Protein AF-A0A8D9M0X9-F1 (afdb_monomer_lite)

pLDDT: mean 71.8, std 20.06, range [25.92, 92.88]

Structure (mmCIF, N/CA/C/O backbone):
data_AF-A0A8D9M0X9-F1
#
_entry.id   AF-A0A8D9M0X9-F1
#
loop_
_atom_site.group_PDB
_atom_site.id
_atom_site.type_symbol
_atom_site.label_atom_id
_atom_site.label_alt_id
_atom_site.label_comp_id
_atom_site.label_asym_id
_atom_site.label_entity_id
_atom_site.label_seq_id
_atom_site.pdbx_PDB_ins_code
_atom_site.Cartn_x
_atom_site.Cartn_y
_atom_site.Cartn_z
_atom_site.occupancy
_atom_site.B_iso_or_equiv
_atom_site.auth_seq_id
_atom_site.auth_comp_id
_atom_site.auth_asym_id
_atom_site.auth_atom_id
_atom_site.pdbx_PDB_model_num
ATOM 1 N N . THR A 1 1 ? -8.291 -31.091 17.419 1.00 33.25 1 THR A N 1
ATOM 2 C CA . THR A 1 1 ? -8.349 -30.851 15.959 1.00 33.25 1 THR A CA 1
ATOM 3 C C . THR A 1 1 ? -7.856 -29.441 15.668 1.00 33.25 1 THR A C 1
ATOM 5 O O . THR A 1 1 ? -8.632 -28.508 15.533 1.00 33.25 1 THR A O 1
ATOM 8 N N . GLY A 1 2 ? -6.532 -29.257 15.694 1.00 32.03 2 GLY A N 1
ATOM 9 C CA . GLY A 1 2 ? -5.890 -27.946 15.566 1.00 32.03 2 GLY A CA 1
ATOM 10 C C . GLY A 1 2 ? -5.411 -27.714 14.139 1.00 32.03 2 GLY A C 1
ATOM 11 O O . GLY A 1 2 ? -4.347 -28.201 13.765 1.00 32.03 2 GLY A O 1
ATOM 12 N N . LEU A 1 3 ? -6.192 -26.985 13.341 1.00 31.77 3 LEU A N 1
ATOM 13 C CA . LEU A 1 3 ? -5.787 -26.553 12.004 1.00 31.77 3 LEU A CA 1
ATOM 14 C C . LEU A 1 3 ? -4.729 -25.442 12.102 1.00 31.77 3 LEU A C 1
ATOM 16 O O . LEU A 1 3 ? -5.013 -24.259 12.236 1.00 31.77 3 LEU A O 1
ATOM 20 N N . GLN A 1 4 ? -3.483 -25.907 12.108 1.00 35.66 4 GLN A N 1
ATOM 21 C CA . GLN A 1 4 ? -2.275 -25.362 11.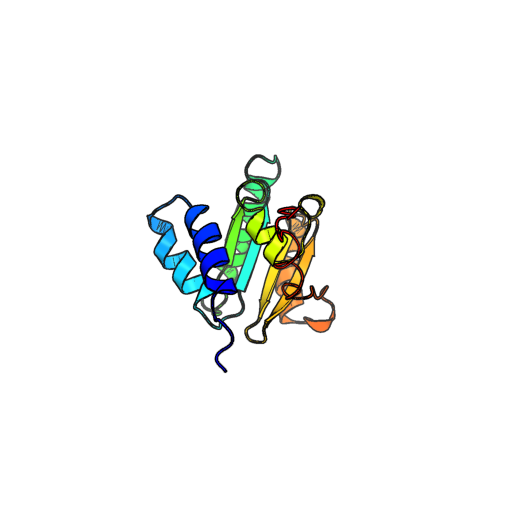491 1.00 35.66 4 GLN A CA 1
ATOM 22 C C . GLN A 1 4 ? -2.273 -23.869 11.083 1.00 35.66 4 GLN A C 1
ATOM 24 O O . GLN A 1 4 ? -2.488 -23.500 9.931 1.00 35.66 4 GLN A O 1
ATOM 29 N N . TRP A 1 5 ? -1.832 -23.024 12.018 1.00 25.92 5 TRP A N 1
ATOM 30 C CA . TRP A 1 5 ? -1.454 -21.608 11.863 1.00 25.92 5 TRP A CA 1
ATOM 31 C C . TRP A 1 5 ? -0.172 -21.355 11.025 1.00 25.92 5 TRP A C 1
ATOM 33 O O . TRP A 1 5 ? 0.581 -20.420 11.306 1.00 25.92 5 TRP A O 1
ATOM 43 N N . ARG A 1 6 ? 0.140 -22.176 10.009 1.00 34.34 6 ARG A N 1
ATOM 44 C CA . ARG A 1 6 ? 1.452 -22.112 9.317 1.00 34.34 6 ARG A CA 1
ATOM 45 C C . ARG A 1 6 ? 1.517 -21.191 8.088 1.00 34.34 6 ARG A C 1
ATOM 47 O O . ARG A 1 6 ? 2.607 -20.777 7.728 1.00 34.34 6 ARG A O 1
ATOM 54 N N . SER A 1 7 ? 0.400 -20.759 7.499 1.00 43.81 7 SER A N 1
ATOM 55 C CA . SER A 1 7 ? 0.444 -20.044 6.205 1.00 43.81 7 SER A CA 1
ATOM 56 C C . SER A 1 7 ? 0.826 -18.550 6.281 1.00 43.81 7 SER A C 1
ATOM 58 O O . SER A 1 7 ? 1.642 -18.087 5.486 1.00 43.81 7 SER A O 1
ATOM 60 N N . SER A 1 8 ? 0.324 -17.775 7.250 1.00 40.66 8 SER A N 1
ATOM 61 C CA . SER A 1 8 ? 0.567 -16.317 7.261 1.00 40.66 8 SER A CA 1
ATOM 62 C C . SER A 1 8 ? 1.977 -15.927 7.706 1.00 40.66 8 SER A C 1
ATOM 64 O O . SER A 1 8 ? 2.514 -14.931 7.224 1.00 40.66 8 SER A O 1
ATOM 66 N N . ARG A 1 9 ? 2.601 -16.702 8.608 1.00 37.09 9 ARG A N 1
ATOM 67 C CA . ARG A 1 9 ? 3.956 -16.399 9.099 1.00 37.09 9 ARG A CA 1
ATOM 68 C C . ARG A 1 9 ? 5.014 -16.631 8.034 1.00 37.09 9 ARG A C 1
ATOM 70 O O . ARG A 1 9 ? 5.936 -15.839 7.963 1.00 37.09 9 ARG A O 1
ATOM 77 N N . GLU A 1 10 ? 4.907 -17.667 7.212 1.00 41.75 10 GLU A N 1
ATOM 78 C CA . GLU A 1 10 ? 5.949 -17.974 6.223 1.00 41.75 10 GLU A CA 1
ATOM 79 C C . GLU A 1 10 ? 5.941 -16.987 5.051 1.00 41.75 10 GLU A C 1
ATOM 81 O O . GLU A 1 10 ? 7.000 -16.501 4.655 1.00 41.75 10 GLU A O 1
ATOM 86 N N . VAL A 1 11 ? 4.755 -16.579 4.582 1.00 46.84 11 VAL A N 1
ATOM 87 C CA . VAL A 1 11 ? 4.613 -15.475 3.615 1.00 46.84 11 VAL A CA 1
ATOM 88 C C . VAL A 1 11 ? 5.156 -14.175 4.211 1.00 46.84 11 VAL A C 1
ATOM 90 O O . VAL A 1 11 ? 5.951 -13.487 3.575 1.00 46.84 11 VAL A O 1
ATOM 93 N N . TYR A 1 12 ? 4.805 -13.874 5.464 1.00 45.72 12 TYR A N 1
ATOM 94 C CA . TYR A 1 12 ? 5.337 -12.721 6.188 1.00 45.72 12 TYR A CA 1
ATOM 95 C C . TYR A 1 12 ? 6.872 -12.772 6.328 1.00 45.72 12 TYR A C 1
ATOM 97 O O . TYR A 1 12 ? 7.538 -11.772 6.076 1.00 45.72 12 TYR A O 1
ATOM 105 N N . GLN A 1 13 ? 7.459 -13.926 6.656 1.00 43.12 13 GLN A N 1
ATOM 106 C CA . GLN A 1 13 ? 8.913 -14.091 6.756 1.00 43.12 13 GLN A CA 1
ATOM 107 C C . GLN A 1 13 ? 9.592 -13.951 5.388 1.00 43.12 13 GLN A C 1
ATOM 109 O O . GLN A 1 13 ? 10.669 -13.368 5.307 1.00 43.12 13 GLN A O 1
ATOM 114 N N . ARG A 1 14 ? 8.964 -14.409 4.298 1.00 45.66 14 ARG A N 1
ATOM 115 C CA . ARG A 1 14 ? 9.478 -14.233 2.929 1.00 45.66 14 ARG A CA 1
ATOM 116 C C . ARG A 1 14 ? 9.449 -12.760 2.499 1.00 45.66 14 ARG A C 1
ATOM 118 O O . ARG A 1 14 ? 10.449 -12.263 1.991 1.00 45.66 14 ARG A O 1
ATOM 125 N N . VAL A 1 15 ? 8.372 -12.028 2.801 1.00 48.50 15 VAL A N 1
ATOM 126 C CA . VAL A 1 15 ? 8.297 -10.566 2.592 1.00 48.50 15 VAL A CA 1
ATOM 127 C C . VAL A 1 15 ? 9.330 -9.826 3.453 1.00 48.50 15 VAL A C 1
ATOM 129 O O . VAL A 1 15 ? 10.025 -8.939 2.961 1.00 48.50 15 VAL A O 1
ATOM 132 N N . LYS A 1 16 ? 9.496 -10.226 4.720 1.00 46.12 16 LYS A N 1
ATOM 133 C CA . LYS A 1 16 ? 10.496 -9.674 5.650 1.00 46.12 16 LYS A CA 1
ATOM 134 C C . LYS A 1 16 ? 11.934 -9.912 5.179 1.00 46.12 16 LYS A C 1
ATOM 136 O O . LYS A 1 16 ? 12.789 -9.050 5.389 1.00 46.12 16 LYS A O 1
ATOM 141 N N . HIS A 1 17 ? 12.203 -11.055 4.546 1.00 47.34 17 HIS A N 1
ATOM 142 C CA . HIS A 1 17 ? 13.494 -11.346 3.923 1.00 47.34 17 HIS A CA 1
ATOM 143 C C . HIS A 1 17 ? 13.745 -10.486 2.673 1.00 47.34 17 HIS A C 1
ATOM 145 O O . HIS A 1 17 ? 14.885 -10.077 2.471 1.00 47.34 17 HIS A O 1
ATOM 151 N N . SER A 1 18 ? 12.704 -10.124 1.909 1.00 46.22 18 SER A N 1
ATOM 152 C CA . SER A 1 18 ? 12.823 -9.232 0.739 1.00 46.22 18 SER A CA 1
ATOM 153 C C . SER A 1 18 ? 13.048 -7.754 1.089 1.00 46.22 18 SER A C 1
ATOM 155 O O . SER A 1 18 ? 13.655 -7.024 0.310 1.00 46.22 18 SER A O 1
ATOM 157 N N . THR A 1 19 ? 12.647 -7.275 2.274 1.00 45.91 19 THR A N 1
ATOM 158 C CA . THR A 1 19 ? 12.997 -5.916 2.735 1.00 45.91 19 THR A CA 1
ATOM 159 C C . THR A 1 19 ? 14.392 -5.909 3.368 1.00 45.91 19 THR A C 1
ATOM 161 O O . THR A 1 19 ? 14.544 -5.824 4.590 1.00 45.91 19 THR A O 1
ATOM 164 N N . CYS A 1 20 ? 15.429 -6.055 2.542 1.00 43.12 20 CYS A N 1
ATOM 165 C CA . CYS A 1 20 ? 16.828 -6.199 2.955 1.00 43.12 20 CYS A CA 1
ATOM 166 C C . CYS A 1 20 ? 17.473 -4.875 3.434 1.00 43.12 20 CYS A C 1
ATOM 168 O O . CYS A 1 20 ? 18.580 -4.526 3.041 1.00 43.12 20 CYS A O 1
ATOM 170 N N . HIS A 1 21 ? 16.800 -4.138 4.325 1.00 49.38 21 HIS A N 1
ATOM 171 C CA . HIS A 1 21 ? 17.437 -3.124 5.166 1.00 49.38 21 HIS A CA 1
ATOM 172 C C . HIS A 1 21 ? 17.119 -3.412 6.643 1.00 49.38 21 HIS A C 1
ATOM 174 O O . HIS A 1 21 ? 15.953 -3.345 7.046 1.00 49.38 21 HIS A O 1
ATOM 180 N N . PRO A 1 22 ? 18.125 -3.734 7.480 1.00 52.38 22 PRO A N 1
ATOM 181 C CA . PRO A 1 22 ? 17.920 -4.160 8.868 1.00 52.38 22 PRO A CA 1
ATOM 182 C C . PRO A 1 22 ? 17.201 -3.114 9.736 1.00 52.38 22 PRO A C 1
ATOM 184 O O . PRO A 1 22 ? 16.484 -3.489 10.660 1.00 52.38 22 PRO A O 1
ATOM 187 N N . LEU A 1 23 ? 17.302 -1.828 9.382 1.00 54.16 23 LEU A N 1
ATOM 188 C CA . LEU A 1 23 ? 16.621 -0.715 10.054 1.00 54.16 23 LEU A CA 1
ATOM 189 C C . LEU A 1 23 ? 15.091 -0.724 9.878 1.00 54.16 23 LEU A C 1
ATOM 191 O O . LEU A 1 23 ? 14.374 -0.235 10.747 1.00 54.16 23 LEU A O 1
ATOM 195 N N . ASN A 1 24 ? 14.569 -1.324 8.803 1.00 55.41 24 ASN A N 1
ATOM 196 C CA . ASN A 1 24 ? 13.128 -1.351 8.529 1.00 55.41 24 ASN A CA 1
ATOM 197 C C . ASN A 1 24 ? 12.435 -2.604 9.091 1.00 55.41 24 ASN A C 1
ATOM 199 O O . ASN A 1 24 ? 11.207 -2.634 9.185 1.00 55.41 24 ASN A O 1
ATOM 203 N N . ARG A 1 25 ? 13.191 -3.632 9.505 1.00 60.03 25 ARG A N 1
ATOM 204 C CA . ARG A 1 25 ? 12.641 -4.915 9.988 1.00 60.03 25 ARG A CA 1
ATOM 205 C C . ARG A 1 25 ? 11.677 -4.784 11.182 1.00 60.03 25 ARG A C 1
ATOM 207 O O . ARG A 1 25 ? 10.664 -5.487 11.161 1.00 60.03 25 ARG A O 1
ATOM 214 N N . PRO A 1 26 ? 11.919 -3.918 12.189 1.00 67.19 26 PRO A N 1
ATOM 215 C CA . PRO A 1 26 ? 10.975 -3.728 13.293 1.00 67.19 26 PRO A CA 1
ATOM 216 C C . PRO A 1 26 ? 9.656 -3.092 12.836 1.00 67.19 26 PRO A C 1
ATOM 218 O O . PRO A 1 26 ? 8.593 -3.489 13.306 1.00 67.19 26 PRO A O 1
ATOM 221 N N . TYR A 1 27 ? 9.715 -2.154 11.882 1.00 70.19 27 TYR A N 1
ATOM 222 C CA . TYR A 1 27 ? 8.529 -1.498 11.327 1.00 70.19 27 TYR A CA 1
ATOM 223 C C . TYR A 1 27 ? 7.681 -2.464 10.499 1.00 70.19 27 TYR A C 1
ATOM 225 O O . TYR A 1 27 ? 6.466 -2.490 10.634 1.00 70.19 27 TYR A O 1
ATOM 233 N N . VAL A 1 28 ? 8.312 -3.302 9.673 1.00 67.19 28 VAL A N 1
ATOM 234 C CA . VAL A 1 28 ? 7.590 -4.311 8.884 1.00 67.19 28 VAL A CA 1
ATOM 235 C C . VAL A 1 28 ? 6.897 -5.323 9.803 1.00 67.19 28 VAL A C 1
ATOM 237 O O . VAL A 1 28 ? 5.770 -5.720 9.535 1.00 67.19 28 VAL A O 1
ATOM 240 N N . ALA A 1 29 ? 7.520 -5.721 10.915 1.00 69.31 29 ALA A N 1
ATOM 241 C CA . ALA A 1 29 ? 6.871 -6.581 11.908 1.00 69.31 29 ALA A CA 1
ATOM 242 C C . ALA A 1 29 ? 5.647 -5.946 12.555 1.00 69.31 29 ALA A C 1
ATOM 244 O O . ALA A 1 29 ? 4.552 -6.495 12.445 1.00 69.31 29 ALA A O 1
ATOM 245 N N . SER A 1 30 ? 5.801 -4.756 13.127 1.00 71.50 30 SER A N 1
ATOM 246 C CA . SER A 1 30 ? 4.678 -4.062 13.755 1.00 71.50 30 SER A CA 1
ATOM 247 C C . SER A 1 30 ? 3.576 -3.697 12.756 1.00 71.50 30 SER A C 1
ATOM 249 O O . SER A 1 30 ? 2.399 -3.720 13.112 1.00 71.50 30 SER A O 1
ATOM 251 N N . PHE A 1 31 ? 3.928 -3.429 11.493 1.00 78.44 31 PHE A N 1
ATOM 252 C CA . PHE A 1 31 ? 2.972 -3.206 10.413 1.00 78.44 31 PHE A CA 1
ATOM 253 C C . PHE A 1 31 ? 2.006 -4.382 10.287 1.00 78.44 31 PHE A C 1
ATOM 255 O O . PHE A 1 31 ? 0.798 -4.166 10.341 1.00 78.44 31 PHE A O 1
ATOM 262 N N . PHE A 1 32 ? 2.513 -5.610 10.152 1.00 73.81 32 PHE A N 1
ATOM 263 C CA . PHE A 1 32 ? 1.678 -6.793 9.930 1.00 73.81 32 PHE A CA 1
ATOM 264 C C . PHE A 1 32 ? 1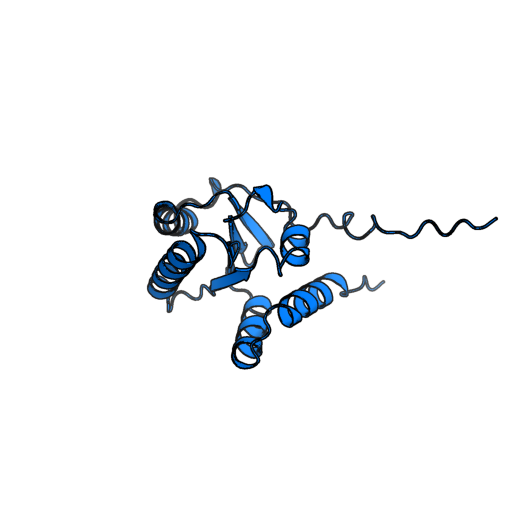.013 -7.325 11.204 1.00 73.81 32 PHE A C 1
ATOM 266 O O . PHE A 1 32 ? -0.104 -7.830 11.107 1.00 73.81 32 PHE A O 1
ATOM 273 N N . ASP A 1 33 ? 1.634 -7.144 12.372 1.00 76.50 33 ASP A N 1
ATOM 274 C CA . ASP A 1 33 ? 1.042 -7.524 13.663 1.00 76.50 33 ASP A CA 1
ATOM 275 C C . ASP A 1 33 ? -0.083 -6.571 14.103 1.00 76.50 33 ASP A C 1
ATOM 277 O O . ASP A 1 33 ? -0.961 -6.953 14.878 1.00 76.50 33 ASP A O 1
ATOM 281 N N . SER A 1 34 ? -0.098 -5.328 13.606 1.00 76.00 34 SER A N 1
ATOM 282 C CA . SER A 1 34 ? -1.152 -4.370 13.948 1.00 76.00 34 SER A CA 1
ATOM 283 C C . SER A 1 34 ? -2.523 -4.829 13.441 1.00 76.00 34 SER A C 1
ATOM 285 O O . SER A 1 34 ? -2.661 -5.334 12.329 1.00 76.00 34 SER A O 1
ATOM 287 N N . SER A 1 35 ? -3.586 -4.570 14.200 1.00 80.62 35 SER A N 1
ATOM 288 C CA . SER A 1 35 ? -4.964 -4.738 13.716 1.00 80.62 35 SER A CA 1
ATOM 289 C C . SER A 1 35 ? -5.437 -3.564 12.854 1.00 80.62 35 SER A C 1
ATOM 291 O O . SER A 1 35 ? -6.557 -3.593 12.368 1.00 80.62 35 SER A O 1
ATOM 293 N N . ALA A 1 36 ? -4.602 -2.543 12.630 1.00 84.81 36 ALA A N 1
ATOM 294 C CA . ALA A 1 36 ? -4.961 -1.338 11.890 1.00 84.81 36 ALA A CA 1
ATOM 295 C C . ALA A 1 36 ? -5.247 -1.600 10.401 1.00 84.81 36 ALA A C 1
ATOM 297 O O . ALA A 1 36 ? -4.782 -2.588 9.819 1.00 84.81 36 ALA A O 1
ATOM 298 N N . THR A 1 37 ? -5.972 -0.672 9.769 1.00 88.25 37 THR A N 1
ATOM 299 C CA . THR A 1 37 ? -6.131 -0.636 8.309 1.00 88.25 37 THR A CA 1
ATOM 300 C C . THR A 1 37 ? -4.788 -0.323 7.654 1.00 88.25 37 THR A C 1
ATOM 302 O O . THR A 1 37 ? -4.248 0.764 7.831 1.00 88.25 37 THR A O 1
ATOM 305 N N . LYS A 1 38 ? -4.260 -1.268 6.882 1.00 88.94 38 LYS A N 1
ATOM 306 C CA . LYS A 1 38 ? -2.934 -1.222 6.257 1.00 88.94 38 LYS A CA 1
ATOM 307 C C . LYS A 1 38 ? -3.033 -0.779 4.810 1.00 88.94 38 LYS A C 1
ATOM 309 O O . LYS A 1 38 ? -3.900 -1.268 4.089 1.00 88.94 38 LYS A O 1
ATOM 314 N N . VAL A 1 39 ? -2.110 0.075 4.376 1.00 90.94 39 VAL A N 1
ATOM 315 C CA . VAL A 1 39 ? -2.003 0.525 2.982 1.00 90.94 39 VAL A CA 1
ATOM 316 C C . VAL A 1 39 ? -0.658 0.076 2.418 1.00 90.94 39 VAL A C 1
ATOM 318 O O . VAL A 1 39 ? 0.389 0.384 2.982 1.00 90.94 39 VAL A O 1
ATOM 321 N N . MET A 1 40 ? -0.674 -0.666 1.316 1.00 90.69 40 MET A N 1
ATOM 322 C CA . MET A 1 40 ? 0.518 -1.248 0.694 1.00 90.69 40 MET A CA 1
ATOM 323 C C . MET A 1 40 ? 0.561 -0.860 -0.781 1.00 90.69 40 MET A C 1
ATOM 325 O O . MET A 1 40 ? -0.395 -1.131 -1.498 1.00 90.69 40 MET A O 1
ATOM 329 N N . MET A 1 41 ? 1.652 -0.251 -1.243 1.00 91.06 41 MET A N 1
ATOM 330 C CA . MET A 1 41 ? 1.895 0.003 -2.666 1.00 91.06 41 MET A CA 1
ATOM 331 C C . MET A 1 41 ? 2.942 -0.968 -3.199 1.00 91.06 41 MET A C 1
ATOM 333 O O . MET A 1 41 ? 4.003 -1.109 -2.595 1.00 91.06 41 MET A O 1
ATOM 337 N N . PHE A 1 42 ? 2.665 -1.584 -4.343 1.00 90.88 42 PHE A N 1
ATOM 338 C CA . PHE A 1 42 ? 3.637 -2.358 -5.106 1.00 90.88 42 PHE A CA 1
ATOM 339 C C . PHE A 1 42 ? 3.964 -1.604 -6.389 1.00 90.88 42 PHE A C 1
ATOM 341 O O . PHE A 1 42 ? 3.068 -1.211 -7.137 1.00 90.88 42 PHE A O 1
ATOM 348 N N . VAL A 1 43 ? 5.249 -1.379 -6.626 1.00 90.00 43 VAL A N 1
ATOM 349 C CA . VAL A 1 43 ? 5.766 -0.669 -7.799 1.00 90.00 43 VAL A CA 1
ATOM 350 C C . VAL A 1 43 ? 7.023 -1.380 -8.272 1.00 90.00 43 VAL A C 1
ATOM 352 O O . VAL A 1 43 ? 7.746 -1.928 -7.446 1.00 90.00 43 VAL A O 1
ATOM 355 N N . ASN A 1 44 ? 7.295 -1.375 -9.574 1.00 89.25 44 ASN A N 1
ATOM 356 C CA . ASN A 1 44 ? 8.599 -1.804 -10.061 1.00 89.25 44 ASN A CA 1
ATOM 357 C C . ASN A 1 44 ? 9.635 -0.731 -9.699 1.00 89.25 44 ASN A C 1
ATOM 359 O O . ASN A 1 44 ? 9.531 0.397 -10.175 1.00 89.25 44 ASN A O 1
ATOM 363 N N . PHE A 1 45 ? 10.607 -1.047 -8.842 1.00 85.19 45 PHE A N 1
ATOM 364 C CA . PHE A 1 45 ? 11.592 -0.071 -8.372 1.00 85.19 45 PHE A CA 1
ATOM 365 C C . PHE A 1 45 ? 12.531 0.422 -9.472 1.00 85.19 45 PHE A C 1
ATOM 367 O O . PHE A 1 45 ? 13.066 1.519 -9.314 1.00 85.19 45 PHE A O 1
ATOM 374 N N . THR A 1 46 ? 12.694 -0.357 -10.542 1.00 85.81 46 THR A N 1
ATOM 375 C CA . THR A 1 46 ? 13.514 -0.026 -11.714 1.00 85.81 46 THR A CA 1
ATOM 376 C C . THR A 1 46 ? 12.731 0.733 -12.791 1.00 85.81 46 THR A C 1
ATOM 378 O O . THR A 1 46 ? 13.325 1.235 -13.740 1.00 85.81 46 THR A O 1
ATOM 381 N N . GLY A 1 47 ? 11.405 0.856 -12.647 1.00 84.06 47 GLY A N 1
ATOM 382 C CA . GLY A 1 47 ? 10.551 1.547 -13.611 1.00 84.06 47 GLY A CA 1
ATOM 383 C C . GLY A 1 47 ? 10.696 3.072 -13.573 1.00 84.06 47 GLY A C 1
ATOM 384 O O . GLY A 1 47 ? 10.897 3.668 -12.517 1.00 84.06 47 GLY A O 1
ATOM 385 N N . GLU A 1 48 ? 10.499 3.724 -14.719 1.00 86.56 48 GLU A N 1
ATOM 386 C CA . GLU A 1 48 ? 10.661 5.181 -14.882 1.00 86.56 48 GLU A CA 1
ATOM 387 C C . GLU A 1 48 ? 9.747 6.003 -13.953 1.00 86.56 48 GLU A C 1
ATOM 389 O O . GLU A 1 48 ? 10.124 7.061 -13.452 1.00 86.56 48 GLU A O 1
ATOM 394 N N . SER A 1 49 ? 8.543 5.504 -13.659 1.00 85.44 49 SER A N 1
ATOM 395 C CA . SER A 1 49 ? 7.574 6.177 -12.783 1.00 85.44 49 SER A CA 1
ATOM 396 C C . SER A 1 49 ? 7.780 5.893 -11.288 1.00 85.44 49 SER A C 1
ATOM 398 O O . SER A 1 49 ? 7.069 6.460 -10.448 1.00 85.44 49 SER A O 1
ATOM 400 N N . ALA A 1 50 ? 8.744 5.038 -10.927 1.00 88.00 50 ALA A N 1
ATOM 401 C CA . ALA A 1 50 ? 8.904 4.526 -9.570 1.00 88.00 50 ALA A CA 1
ATOM 402 C C . ALA A 1 50 ? 9.189 5.629 -8.550 1.00 88.00 50 ALA A C 1
ATOM 404 O O . ALA A 1 50 ? 8.571 5.656 -7.484 1.00 88.00 50 ALA A O 1
ATOM 405 N N . GLU A 1 51 ? 10.104 6.548 -8.858 1.00 90.12 51 GLU A N 1
ATOM 406 C CA . GLU A 1 51 ? 10.463 7.636 -7.946 1.00 90.12 51 GLU A CA 1
ATOM 407 C C . GLU A 1 51 ? 9.288 8.585 -7.697 1.00 90.12 51 GLU A C 1
ATOM 409 O O . GLU A 1 51 ? 8.985 8.903 -6.542 1.00 90.12 51 GLU A O 1
ATOM 414 N N . SER A 1 52 ? 8.565 8.975 -8.751 1.00 92.81 52 SER A N 1
ATOM 415 C CA . SER A 1 52 ? 7.391 9.849 -8.641 1.00 92.81 52 SER A CA 1
ATOM 416 C C . SER A 1 52 ? 6.261 9.192 -7.847 1.00 92.81 52 SER A C 1
ATOM 418 O O . SER A 1 52 ? 5.689 9.825 -6.954 1.00 92.81 52 SER A O 1
ATOM 420 N N . LEU A 1 53 ? 5.980 7.907 -8.099 1.00 91.62 53 LEU A N 1
ATOM 421 C CA . LEU A 1 53 ? 4.988 7.132 -7.346 1.00 91.62 53 LEU A CA 1
ATOM 422 C C . LEU A 1 53 ? 5.375 7.022 -5.868 1.00 91.62 53 LEU A C 1
ATOM 424 O O . LEU A 1 53 ? 4.569 7.353 -4.998 1.00 91.62 53 LEU A O 1
ATOM 428 N N . LYS A 1 54 ? 6.619 6.630 -5.563 1.00 89.12 54 LYS A N 1
ATOM 429 C CA . LYS A 1 54 ? 7.138 6.539 -4.185 1.00 89.12 54 LYS A CA 1
ATOM 430 C C . LYS A 1 54 ? 7.064 7.885 -3.469 1.00 89.12 54 LYS A C 1
ATOM 432 O O . LYS A 1 54 ? 6.605 7.952 -2.328 1.00 89.12 54 LYS A O 1
ATOM 437 N N . SER A 1 55 ? 7.487 8.959 -4.134 1.00 91.62 55 SER A N 1
ATOM 438 C CA . SER A 1 55 ? 7.488 10.317 -3.586 1.00 91.62 55 SER A CA 1
ATOM 439 C C . SER A 1 55 ? 6.071 10.793 -3.263 1.00 91.62 55 SER A C 1
ATOM 441 O O . SER A 1 55 ? 5.801 11.224 -2.137 1.00 91.62 55 SER A O 1
ATOM 443 N N . LYS A 1 56 ? 5.124 10.646 -4.199 1.00 92.88 56 LYS A N 1
ATOM 444 C CA . LYS A 1 56 ? 3.722 11.015 -3.966 1.00 92.88 56 LYS A CA 1
ATOM 445 C C . LYS A 1 56 ? 3.079 10.141 -2.893 1.00 92.88 56 LYS A C 1
ATOM 447 O O . LYS A 1 56 ? 2.442 10.682 -1.991 1.00 92.88 56 LYS A O 1
ATOM 452 N N . PHE A 1 57 ? 3.295 8.827 -2.921 1.00 91.19 57 PHE A N 1
ATOM 453 C CA . PHE A 1 57 ? 2.763 7.910 -1.913 1.00 91.19 57 PHE A CA 1
ATOM 454 C C . PHE A 1 57 ? 3.285 8.241 -0.509 1.00 91.19 57 PHE A C 1
ATOM 456 O O . PHE A 1 57 ? 2.516 8.265 0.449 1.00 91.19 57 PHE A O 1
ATOM 463 N N . ARG A 1 58 ? 4.566 8.612 -0.377 1.00 89.75 58 ARG A N 1
ATOM 464 C CA . ARG A 1 58 ? 5.148 9.087 0.889 1.00 89.75 58 ARG A CA 1
ATOM 465 C C . ARG A 1 58 ? 4.532 10.408 1.361 1.00 89.75 58 ARG A C 1
ATOM 467 O O . ARG A 1 58 ? 4.294 10.569 2.562 1.00 89.75 58 ARG A O 1
ATOM 474 N N . LYS A 1 59 ? 4.272 11.354 0.451 1.00 89.75 59 LYS A N 1
ATOM 475 C CA . LYS A 1 59 ? 3.574 12.614 0.777 1.00 89.75 59 LYS A CA 1
ATOM 476 C C . LYS A 1 59 ? 2.166 12.337 1.301 1.00 89.75 59 LYS A C 1
ATOM 478 O O . LYS A 1 59 ? 1.800 12.871 2.343 1.00 89.75 59 LYS A O 1
ATOM 483 N N . VAL A 1 60 ? 1.431 11.444 0.638 1.00 90.06 60 VAL A N 1
ATOM 484 C CA . VAL A 1 60 ? 0.110 10.987 1.087 1.00 90.06 60 VAL A CA 1
ATOM 485 C C . VAL A 1 60 ? 0.222 10.318 2.458 1.00 90.06 60 VAL A C 1
ATOM 487 O O . VAL A 1 60 ? -0.407 10.773 3.398 1.00 90.06 60 VAL A O 1
ATOM 490 N N . ALA A 1 61 ? 1.104 9.338 2.655 1.00 88.06 61 ALA A N 1
ATOM 491 C CA . ALA A 1 61 ? 1.307 8.709 3.965 1.00 88.06 61 ALA A CA 1
ATOM 492 C C . ALA A 1 61 ? 1.603 9.728 5.085 1.00 88.06 61 ALA A C 1
ATOM 494 O O . ALA A 1 61 ? 1.148 9.578 6.218 1.00 88.06 61 ALA A O 1
ATOM 495 N N . THR A 1 62 ? 2.334 10.799 4.761 1.00 87.38 62 THR A N 1
ATOM 496 C CA . THR A 1 62 ? 2.648 11.876 5.708 1.00 87.38 62 THR A CA 1
ATOM 497 C C . THR A 1 62 ? 1.412 12.685 6.103 1.00 87.38 62 THR A C 1
ATOM 499 O O . THR A 1 62 ? 1.282 13.009 7.282 1.00 87.38 62 THR A O 1
ATOM 502 N N . SER A 1 63 ? 0.479 12.954 5.182 1.00 87.06 63 SER A N 1
ATOM 503 C CA . SER A 1 63 ? -0.783 13.640 5.511 1.00 87.06 63 SER A CA 1
ATOM 504 C C . SER A 1 63 ? -1.729 12.786 6.367 1.00 87.06 63 SER A C 1
ATOM 506 O O . SER A 1 63 ? -2.595 13.326 7.055 1.00 87.06 63 SER A O 1
ATOM 508 N N . TYR A 1 64 ? -1.530 11.463 6.390 1.00 83.69 64 TYR A N 1
ATOM 509 C CA . TYR A 1 64 ? -2.266 10.521 7.241 1.00 83.69 64 TYR A CA 1
ATOM 510 C C . TYR A 1 64 ? -1.559 10.175 8.566 1.00 83.69 64 TYR A C 1
ATOM 512 O O . TYR A 1 64 ? -2.068 9.351 9.334 1.00 83.69 64 TYR A O 1
ATOM 520 N N . LYS A 1 65 ? -0.416 10.803 8.886 1.00 79.06 65 LYS A N 1
ATOM 521 C CA . LYS A 1 65 ? 0.242 10.624 10.193 1.00 79.06 65 LYS A CA 1
ATOM 522 C C . LYS A 1 65 ? -0.714 10.969 11.340 1.00 79.06 65 LYS A C 1
ATOM 524 O O . LYS A 1 65 ? -1.510 11.895 11.246 1.00 79.06 65 LYS A O 1
ATOM 529 N N . GLY A 1 66 ? -0.642 10.192 12.420 1.00 75.81 66 GLY A N 1
ATOM 530 C CA . GLY A 1 66 ? -1.523 10.333 13.587 1.00 75.81 66 GLY A CA 1
ATOM 531 C C . GLY A 1 66 ? -2.905 9.687 13.433 1.00 75.81 66 GLY A C 1
ATOM 532 O O . GLY A 1 66 ? -3.600 9.517 14.425 1.00 75.81 66 GLY A O 1
ATOM 533 N N . GLN A 1 67 ? -3.291 9.246 12.229 1.00 78.25 67 GLN A N 1
ATOM 534 C CA . GLN A 1 67 ? -4.605 8.635 11.974 1.00 78.25 67 GLN A CA 1
ATOM 535 C C . GLN A 1 67 ? -4.596 7.099 12.078 1.00 78.25 67 GLN A C 1
ATOM 537 O O . GLN A 1 67 ? -5.544 6.446 11.645 1.00 78.25 67 GLN A O 1
ATOM 542 N N . GLY A 1 68 ? -3.510 6.511 12.595 1.00 75.69 68 GLY A N 1
ATOM 543 C CA . GLY A 1 68 ? -3.389 5.064 12.801 1.00 75.69 68 GLY A CA 1
ATOM 544 C C . GLY A 1 68 ? -3.333 4.226 11.518 1.00 75.69 68 GLY A C 1
ATOM 545 O O . GLY A 1 68 ? -3.590 3.030 11.578 1.00 75.69 68 GLY A O 1
ATOM 546 N N . LEU A 1 69 ? -3.017 4.827 10.365 1.00 83.56 69 LEU A N 1
ATOM 547 C CA . LEU A 1 69 ? -2.865 4.119 9.092 1.00 83.56 69 LEU A CA 1
ATOM 548 C C . LEU A 1 69 ? -1.383 3.859 8.809 1.00 83.56 69 LEU A C 1
ATOM 550 O O . LEU A 1 69 ? -0.659 4.803 8.483 1.00 83.56 69 LEU A O 1
ATOM 554 N N . PRO A 1 70 ? -0.901 2.616 8.938 1.00 86.50 70 PRO A N 1
ATOM 555 C CA . PRO A 1 70 ? 0.442 2.278 8.510 1.00 86.50 70 PRO A CA 1
ATOM 556 C C . PRO A 1 70 ? 0.512 2.150 6.976 1.00 86.50 70 PRO A C 1
ATOM 558 O O . PRO A 1 70 ? -0.398 1.617 6.334 1.00 86.50 70 PRO A O 1
ATOM 561 N N . PHE A 1 71 ? 1.620 2.623 6.394 1.00 88.50 71 PHE A N 1
ATOM 562 C CA . PHE A 1 71 ? 1.885 2.604 4.950 1.00 88.50 71 PHE A CA 1
ATOM 563 C C . PHE A 1 71 ? 3.165 1.819 4.650 1.00 88.50 71 PHE A C 1
ATOM 565 O O . PHE A 1 71 ? 4.172 1.985 5.337 1.00 88.50 71 PHE A O 1
ATOM 572 N N . LEU A 1 72 ? 3.143 1.002 3.600 1.00 88.88 72 LEU A N 1
ATOM 573 C CA . LEU A 1 72 ? 4.289 0.222 3.139 1.00 88.88 72 LEU A CA 1
ATOM 574 C C . LEU A 1 72 ? 4.440 0.354 1.622 1.00 88.88 72 LEU A C 1
ATOM 576 O O . LEU A 1 72 ? 3.449 0.369 0.896 1.00 88.88 72 LEU A O 1
ATOM 580 N N . VAL A 1 73 ? 5.682 0.422 1.145 1.00 87.38 73 VAL A N 1
ATOM 581 C CA . VAL A 1 73 ? 6.007 0.291 -0.278 1.00 87.38 73 VAL A CA 1
ATOM 582 C C . VAL A 1 73 ? 6.853 -0.961 -0.454 1.00 87.38 73 VAL A C 1
ATOM 584 O O . VAL A 1 73 ? 7.880 -1.105 0.209 1.00 87.38 73 VAL A O 1
ATOM 587 N N . GLY A 1 74 ? 6.405 -1.856 -1.324 1.00 84.88 74 GLY A N 1
ATOM 588 C CA . GLY A 1 74 ? 7.121 -3.050 -1.742 1.00 84.88 74 GLY A CA 1
ATOM 589 C C . GLY A 1 74 ? 7.558 -2.937 -3.196 1.00 84.88 74 GLY A C 1
ATOM 590 O O . GLY A 1 74 ? 6.887 -2.300 -4.012 1.00 84.88 74 GLY A O 1
ATOM 591 N N . ASP A 1 75 ? 8.685 -3.563 -3.505 1.00 84.94 75 ASP A N 1
ATOM 592 C CA . ASP A 1 75 ? 9.085 -3.785 -4.886 1.00 84.94 75 ASP A CA 1
ATOM 593 C C . ASP A 1 75 ? 8.267 -4.933 -5.485 1.00 84.94 75 ASP A C 1
ATOM 595 O O . ASP A 1 75 ? 8.045 -5.950 -4.825 1.00 84.94 75 ASP A O 1
ATOM 599 N N . ALA A 1 76 ? 7.786 -4.754 -6.712 1.00 83.19 76 ALA A N 1
ATOM 600 C CA . ALA A 1 76 ? 7.019 -5.776 -7.410 1.00 83.19 76 ALA A CA 1
ATOM 601 C C . ALA A 1 76 ? 7.910 -6.940 -7.868 1.00 83.19 76 ALA A C 1
ATOM 603 O O . ALA A 1 76 ? 7.523 -8.095 -7.692 1.00 83.19 76 ALA A O 1
ATOM 604 N N . GLU A 1 77 ? 9.114 -6.653 -8.380 1.00 79.38 77 GLU A N 1
ATOM 605 C CA . GLU A 1 77 ? 10.038 -7.684 -8.873 1.00 79.38 77 GLU A CA 1
ATOM 606 C C . GLU A 1 77 ? 10.567 -8.564 -7.731 1.00 79.38 77 GLU A C 1
ATOM 608 O O . GLU A 1 77 ? 10.497 -9.791 -7.802 1.00 79.38 77 GLU A O 1
ATOM 613 N N . GLY A 1 78 ? 11.009 -7.958 -6.628 1.00 72.19 78 GLY A N 1
ATOM 614 C CA . GLY A 1 78 ? 11.420 -8.656 -5.407 1.00 72.19 78 GLY A CA 1
ATOM 615 C C . GLY A 1 78 ? 10.258 -9.162 -4.541 1.00 72.19 78 GLY A C 1
ATOM 616 O O . GLY A 1 78 ? 10.487 -9.784 -3.500 1.00 72.19 78 GLY A O 1
ATOM 617 N N . GLY A 1 79 ? 9.010 -8.885 -4.933 1.00 70.31 79 GLY A N 1
ATOM 618 C CA . GLY A 1 79 ? 7.800 -9.093 -4.135 1.00 70.31 79 GLY A CA 1
ATOM 619 C C . GLY A 1 79 ? 6.789 -10.081 -4.715 1.00 70.31 79 GLY A C 1
ATOM 620 O O . GLY A 1 79 ? 5.660 -10.110 -4.229 1.00 70.31 79 GLY A O 1
ATOM 621 N N . LYS A 1 80 ? 7.155 -10.906 -5.706 1.00 73.62 80 LYS A N 1
ATOM 622 C CA . LYS A 1 80 ? 6.229 -11.825 -6.410 1.00 73.62 80 LYS A CA 1
ATOM 623 C C . LYS A 1 80 ? 5.366 -12.683 -5.480 1.00 73.62 80 LYS A C 1
ATOM 625 O O . LYS A 1 80 ? 4.149 -12.713 -5.620 1.00 73.62 80 LYS A O 1
ATOM 630 N N . GLY A 1 81 ? 5.962 -13.277 -4.443 1.00 73.06 81 GLY A N 1
ATOM 631 C CA . GLY A 1 81 ? 5.209 -14.068 -3.458 1.00 73.06 81 GLY A CA 1
ATOM 632 C C . GLY A 1 81 ? 4.180 -13.256 -2.651 1.00 73.06 81 GLY A C 1
ATOM 633 O O . GLY A 1 81 ? 3.194 -13.806 -2.167 1.00 73.06 81 GLY A O 1
ATOM 634 N N . ALA A 1 82 ? 4.375 -11.941 -2.512 1.00 74.69 82 ALA A N 1
ATOM 635 C CA . ALA A 1 82 ? 3.374 -11.056 -1.923 1.00 74.69 82 ALA A CA 1
ATOM 636 C C . ALA A 1 82 ? 2.222 -10.796 -2.904 1.00 74.69 82 ALA A C 1
ATOM 638 O O . ALA A 1 82 ? 1.065 -10.836 -2.494 1.00 74.69 82 ALA A O 1
ATOM 639 N N . LEU A 1 83 ? 2.524 -10.578 -4.189 1.00 79.75 83 LEU A N 1
ATOM 640 C CA . LEU A 1 83 ? 1.511 -10.417 -5.238 1.00 79.75 83 LEU A CA 1
ATOM 641 C C . LEU A 1 83 ? 0.616 -11.664 -5.332 1.00 79.75 83 LEU A C 1
ATOM 643 O O . LEU A 1 83 ? -0.608 -11.547 -5.272 1.00 79.75 83 LEU A O 1
ATOM 647 N N . GLU A 1 84 ? 1.216 -12.857 -5.330 1.00 79.81 84 GLU A N 1
ATOM 648 C CA . GLU A 1 84 ? 0.506 -14.145 -5.293 1.00 79.81 84 GLU A CA 1
ATOM 649 C C . GLU A 1 84 ? -0.391 -14.285 -4.058 1.00 79.81 84 GLU A C 1
ATOM 651 O O . GLU A 1 84 ? -1.555 -14.671 -4.168 1.00 79.81 84 GLU A O 1
ATOM 656 N N . TYR A 1 85 ? 0.104 -13.909 -2.874 1.00 76.31 85 TYR A N 1
ATOM 657 C CA . TYR A 1 85 ? -0.685 -13.935 -1.638 1.00 76.31 85 TYR A CA 1
ATOM 658 C C . TYR A 1 85 ? -1.935 -13.040 -1.708 1.00 76.31 85 TYR A C 1
ATOM 660 O O . TYR A 1 85 ? -2.970 -13.335 -1.096 1.00 76.31 85 TYR A O 1
ATOM 668 N N . PHE A 1 86 ? -1.851 -11.934 -2.447 1.00 77.69 86 PHE A N 1
ATOM 669 C CA . PHE A 1 86 ? -2.983 -11.052 -2.709 1.00 77.69 86 PHE A CA 1
ATOM 670 C C . PHE A 1 86 ? -3.796 -11.454 -3.949 1.00 77.69 86 PHE A C 1
ATOM 672 O O . PHE A 1 86 ? -4.845 -10.859 -4.182 1.00 77.69 86 PHE A O 1
ATOM 679 N N . GLY A 1 87 ? -3.367 -12.472 -4.701 1.00 81.00 87 GLY A N 1
ATOM 680 C CA . GLY A 1 87 ? -4.018 -12.909 -5.935 1.00 81.00 87 GLY A CA 1
ATOM 681 C C . GLY A 1 87 ? -3.984 -11.848 -7.036 1.00 81.00 87 GLY A C 1
ATOM 682 O O . GLY A 1 87 ? -4.918 -11.772 -7.831 1.00 81.00 87 GLY A O 1
ATOM 683 N N . VAL A 1 88 ? -2.954 -10.998 -7.044 1.00 83.88 88 VAL A N 1
ATOM 684 C CA . VAL A 1 88 ? -2.766 -9.938 -8.042 1.00 83.88 88 VAL A CA 1
ATOM 685 C C . VAL A 1 88 ? -1.654 -10.312 -9.012 1.00 83.88 88 VAL A C 1
ATOM 687 O O . VAL A 1 88 ? -0.704 -11.000 -8.647 1.00 83.88 88 VAL A O 1
ATOM 690 N N . GLN A 1 89 ? -1.782 -9.864 -10.257 1.00 85.19 89 GLN A N 1
ATOM 691 C CA . GLN A 1 89 ? -0.815 -10.152 -11.316 1.00 85.19 89 GLN A CA 1
ATOM 692 C C . GLN A 1 89 ? 0.215 -9.026 -11.442 1.00 85.19 89 GLN A C 1
ATOM 694 O O . GLN A 1 89 ? -0.089 -7.862 -11.179 1.00 85.19 89 GLN A O 1
ATOM 699 N N . GLU A 1 90 ? 1.421 -9.352 -11.911 1.00 83.88 90 GLU A N 1
ATOM 700 C CA . GLU A 1 90 ? 2.475 -8.360 -12.186 1.00 83.88 90 GLU A CA 1
ATOM 701 C C . GLU A 1 90 ? 2.030 -7.309 -13.214 1.00 83.88 90 GLU A C 1
ATOM 703 O O . GLU A 1 90 ? 2.384 -6.142 -13.092 1.00 83.88 90 GLU A O 1
ATOM 708 N N . SER A 1 91 ? 1.165 -7.685 -14.162 1.00 87.56 91 SER A N 1
ATOM 709 C CA . SER A 1 91 ? 0.572 -6.780 -15.159 1.00 87.56 91 SER A CA 1
ATOM 710 C C . SER A 1 91 ? -0.308 -5.674 -14.568 1.00 87.56 91 SER A C 1
ATOM 712 O O . SER A 1 91 ? -0.654 -4.731 -15.270 1.00 87.56 91 SER A O 1
ATOM 714 N N . GLN A 1 92 ? -0.694 -5.783 -13.294 1.00 89.31 92 GLN A N 1
ATOM 715 C CA . GLN A 1 92 ? -1.499 -4.783 -12.591 1.00 89.31 92 GLN A CA 1
ATOM 716 C C . GLN A 1 92 ? -0.644 -3.729 -11.876 1.00 89.31 92 GLN A C 1
ATOM 718 O O . GLN A 1 92 ? -1.197 -2.771 -11.331 1.00 89.31 92 GLN A O 1
ATOM 723 N N . VAL A 1 93 ? 0.677 -3.926 -11.822 1.00 89.88 93 VAL A N 1
ATOM 724 C CA . VAL A 1 93 ? 1.637 -3.014 -11.195 1.00 89.88 93 VAL A CA 1
ATOM 725 C C . VAL A 1 93 ? 1.838 -1.791 -12.102 1.00 89.88 93 VAL A C 1
ATOM 727 O O . VAL A 1 93 ? 2.003 -1.956 -13.307 1.00 89.88 93 VAL A O 1
ATOM 730 N N . PRO A 1 94 ? 1.891 -0.565 -11.551 1.00 92.56 94 PRO A N 1
ATOM 731 C CA . PRO A 1 94 ? 1.837 -0.217 -10.128 1.00 92.56 94 PRO A CA 1
ATOM 732 C C . PRO A 1 94 ? 0.438 -0.361 -9.520 1.00 92.56 94 PRO A C 1
ATOM 734 O O . PRO A 1 94 ? -0.560 0.013 -10.129 1.00 92.56 94 PRO A O 1
ATOM 737 N N . LEU A 1 95 ? 0.360 -0.865 -8.287 1.00 92.38 95 LEU A N 1
ATOM 738 C CA . LEU A 1 95 ? -0.911 -1.093 -7.594 1.00 92.38 95 LEU A CA 1
ATOM 739 C C . LEU A 1 95 ? -0.864 -0.691 -6.124 1.00 92.38 95 LEU A C 1
ATOM 741 O O . LEU A 1 95 ? 0.196 -0.681 -5.4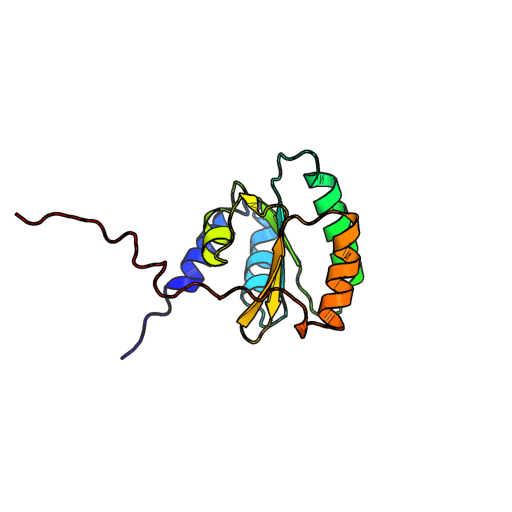97 1.00 92.38 95 LEU A O 1
ATOM 745 N N . VAL A 1 96 ? -2.036 -0.401 -5.559 1.00 91.62 96 VAL A N 1
ATOM 746 C CA . VAL A 1 96 ? -2.217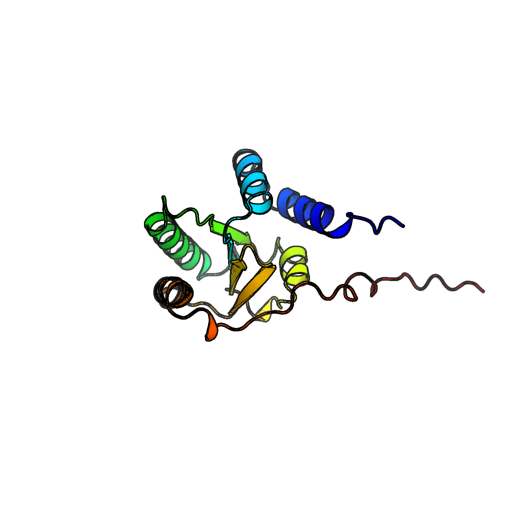 -0.162 -4.125 1.00 91.62 96 VAL A CA 1
ATOM 747 C C . VAL A 1 96 ? -3.273 -1.112 -3.570 1.00 91.62 96 VAL A C 1
ATOM 749 O O . VAL A 1 96 ? -4.341 -1.302 -4.153 1.00 91.62 96 VAL A O 1
ATOM 752 N N . ILE A 1 97 ? -2.964 -1.700 -2.417 1.00 89.38 97 ILE A N 1
ATOM 753 C CA . ILE A 1 97 ? -3.828 -2.600 -1.664 1.00 89.38 97 ILE A CA 1
ATOM 754 C C . ILE A 1 97 ? -4.123 -1.977 -0.307 1.00 89.38 97 ILE A C 1
ATOM 756 O O . ILE A 1 97 ? -3.208 -1.578 0.417 1.00 89.38 97 ILE A O 1
ATOM 760 N N . ILE A 1 98 ? -5.399 -1.951 0.066 1.00 89.50 98 ILE A N 1
ATOM 761 C CA . ILE A 1 98 ? -5.829 -1.615 1.421 1.00 89.50 98 ILE A CA 1
ATOM 762 C C . ILE A 1 98 ? -6.387 -2.865 2.083 1.00 89.50 98 ILE A C 1
ATOM 764 O O . ILE A 1 98 ? -7.322 -3.473 1.567 1.00 89.50 98 ILE A O 1
ATOM 768 N N . GLN A 1 99 ? -5.830 -3.237 3.233 1.00 86.19 99 GLN A N 1
ATOM 769 C CA . GLN A 1 99 ? -6.321 -4.336 4.058 1.00 86.19 99 GLN A CA 1
ATOM 770 C C . GLN A 1 99 ? -6.914 -3.782 5.350 1.00 86.19 99 GLN A C 1
ATOM 772 O O . GLN A 1 99 ? -6.218 -3.132 6.127 1.00 86.19 99 GLN A O 1
ATOM 777 N N . THR A 1 100 ? -8.189 -4.056 5.598 1.00 86.12 100 THR A N 1
ATOM 778 C CA . THR A 1 100 ? -8.894 -3.612 6.804 1.00 86.12 100 THR A CA 1
ATOM 779 C C . THR A 1 100 ? -8.802 -4.652 7.934 1.00 86.12 100 THR A C 1
ATOM 781 O O . THR A 1 100 ? -8.470 -5.813 7.669 1.00 86.12 100 THR A O 1
ATOM 784 N N . PRO A 1 101 ? -9.099 -4.270 9.195 1.00 83.62 101 PRO A N 1
ATOM 785 C CA . PRO A 1 101 ? -9.080 -5.186 10.340 1.00 83.62 101 PRO A CA 1
ATOM 786 C C . PRO A 1 101 ? -10.014 -6.393 10.160 1.00 83.62 101 PRO A C 1
ATOM 788 O O . PRO A 1 101 ? -9.711 -7.494 10.603 1.00 83.62 101 PRO A O 1
ATOM 791 N N . ASP A 1 102 ? -11.129 -6.205 9.453 1.00 82.25 102 ASP A N 1
ATOM 792 C CA . ASP A 1 102 ? -12.110 -7.237 9.101 1.00 82.25 102 ASP A CA 1
ATOM 793 C C . ASP A 1 102 ? -11.676 -8.123 7.916 1.00 82.25 102 ASP A C 1
ATOM 795 O O . ASP A 1 102 ? -12.503 -8.778 7.284 1.00 82.25 102 ASP A O 1
ATOM 799 N N . ASN A 1 103 ? -10.375 -8.145 7.600 1.00 74.69 103 ASN A N 1
ATOM 800 C CA . ASN A 1 103 ? -9.760 -8.912 6.513 1.00 74.69 103 ASN A CA 1
ATOM 801 C C . ASN A 1 103 ? -10.313 -8.613 5.110 1.00 74.69 103 ASN A C 1
ATOM 803 O O . ASN A 1 103 ? -10.027 -9.358 4.167 1.00 74.69 103 ASN A O 1
ATOM 807 N N . LYS A 1 104 ? -11.050 -7.509 4.929 1.00 83.88 104 LYS A N 1
ATOM 808 C CA . LYS A 1 104 ? -11.420 -7.043 3.592 1.00 83.88 104 LYS A CA 1
ATOM 809 C C . LYS A 1 104 ? -10.210 -6.409 2.934 1.00 83.88 104 LYS A C 1
ATOM 811 O O . LYS A 1 104 ? -9.429 -5.694 3.561 1.00 83.88 104 LYS A O 1
ATOM 816 N N . LYS A 1 105 ? -10.064 -6.699 1.649 1.00 86.25 105 LYS A N 1
ATOM 817 C CA . LYS A 1 105 ? -8.954 -6.237 0.832 1.00 86.25 105 LYS A CA 1
ATOM 818 C C . LYS A 1 105 ? -9.509 -5.496 -0.368 1.00 86.25 105 LYS A C 1
ATOM 820 O O . LYS A 1 105 ? -10.415 -5.996 -1.035 1.00 86.25 105 LYS A O 1
ATOM 825 N N . TYR A 1 106 ? -8.953 -4.327 -0.628 1.00 89.31 106 TYR A N 1
ATOM 826 C CA . TYR A 1 106 ? -9.347 -3.457 -1.723 1.00 89.31 106 TYR A CA 1
ATOM 827 C C . TYR A 1 106 ? -8.140 -3.207 -2.606 1.00 89.31 106 TYR A C 1
ATOM 829 O O . TYR A 1 106 ? -7.062 -2.925 -2.087 1.00 89.31 106 TYR A O 1
ATOM 837 N N . LEU A 1 107 ? -8.324 -3.326 -3.915 1.00 89.81 107 LEU A N 1
ATOM 838 C CA . LEU A 1 107 ? -7.269 -3.164 -4.906 1.00 89.81 107 LEU A CA 1
ATOM 839 C C . LEU A 1 107 ? -7.558 -1.958 -5.791 1.00 89.81 107 LEU A C 1
ATOM 841 O O . LEU A 1 107 ? -8.689 -1.746 -6.228 1.00 89.81 107 LEU A O 1
ATOM 845 N N . LYS A 1 108 ? -6.501 -1.227 -6.118 1.00 90.62 108 LYS A N 1
ATOM 846 C CA . LYS A 1 108 ? -6.436 -0.388 -7.309 1.00 90.62 108 LYS A CA 1
ATOM 847 C C . LYS A 1 108 ? -5.196 -0.775 -8.094 1.00 90.62 108 LYS A C 1
ATOM 849 O O . LYS A 1 108 ? -4.084 -0.650 -7.590 1.00 90.62 108 LYS A O 1
ATOM 854 N N . ALA A 1 109 ? -5.424 -1.275 -9.300 1.00 91.19 109 ALA A N 1
ATOM 855 C CA . ALA A 1 109 ? -4.396 -1.592 -10.283 1.00 91.19 109 ALA A CA 1
ATOM 856 C C . ALA A 1 109 ? -4.079 -0.372 -11.159 1.00 91.19 109 ALA A C 1
ATOM 858 O O . ALA A 1 109 ? -4.894 0.553 -11.232 1.00 91.19 109 ALA A O 1
ATOM 859 N N . ASN A 1 110 ? -2.935 -0.413 -11.849 1.00 91.12 110 ASN A N 1
ATOM 860 C CA . ASN A 1 110 ? -2.497 0.591 -12.826 1.00 91.12 110 ASN A CA 1
ATOM 861 C C . ASN A 1 110 ? -2.569 2.024 -12.278 1.00 91.12 110 ASN A C 1
ATOM 863 O O . ASN A 1 110 ? -3.103 2.938 -12.903 1.00 91.12 110 ASN A O 1
ATOM 867 N N . VAL A 1 111 ? -2.087 2.198 -11.051 1.00 90.38 111 VAL A N 1
ATOM 868 C CA . VAL A 1 111 ? -2.156 3.456 -10.312 1.00 90.38 111 VAL A CA 1
ATOM 869 C C . VAL A 1 111 ? -1.261 4.498 -10.964 1.00 90.38 111 VAL A C 1
ATOM 871 O O . VAL A 1 111 ? -0.049 4.320 -11.068 1.00 90.38 111 VAL A O 1
ATOM 874 N N . VAL A 1 112 ? -1.848 5.638 -11.311 1.00 90.75 112 VAL A N 1
ATOM 875 C CA . VAL A 1 112 ? -1.098 6.827 -11.721 1.00 90.75 112 VAL A CA 1
ATOM 876 C C . VAL A 1 112 ? -0.878 7.762 -10.532 1.00 90.75 112 VAL A C 1
ATOM 878 O O . VAL A 1 112 ? -1.664 7.795 -9.583 1.00 90.75 112 VAL A O 1
ATOM 881 N N . VAL A 1 113 ? 0.206 8.539 -10.578 1.00 89.56 113 VAL A N 1
ATOM 882 C CA . VAL A 1 113 ? 0.666 9.406 -9.475 1.00 89.56 113 VAL A CA 1
ATOM 883 C C . VAL A 1 113 ? -0.439 10.347 -8.977 1.00 89.56 113 VAL A C 1
ATOM 885 O O . VAL A 1 113 ? -0.622 10.518 -7.771 1.00 89.56 113 VAL A O 1
ATOM 888 N N . GLU A 1 114 ? -1.196 10.942 -9.894 1.00 89.81 114 GLU A N 1
ATOM 889 C CA . GLU A 1 114 ? -2.227 11.937 -9.584 1.00 89.81 114 GLU A CA 1
ATOM 890 C C . GLU A 1 114 ? -3.444 11.332 -8.867 1.00 89.81 114 GLU A C 1
ATOM 892 O O . GLU A 1 114 ? -4.056 11.980 -8.017 1.00 89.81 114 GLU A O 1
ATOM 897 N N . GLU A 1 115 ? -3.742 10.057 -9.120 1.00 88.12 115 GLU A N 1
ATOM 898 C CA . GLU A 1 115 ? -4.916 9.373 -8.573 1.00 88.12 115 GLU A CA 1
ATOM 899 C C . GLU A 1 115 ? -4.729 8.890 -7.130 1.00 88.12 115 GLU A C 1
ATOM 901 O O . GLU A 1 115 ? -5.722 8.695 -6.427 1.00 88.12 115 GLU A O 1
ATOM 906 N N . ILE A 1 116 ? -3.485 8.722 -6.656 1.00 88.81 116 ILE A N 1
ATOM 907 C CA . ILE A 1 116 ? -3.185 8.150 -5.327 1.00 88.81 116 ILE A CA 1
ATOM 908 C C . ILE A 1 116 ? -3.926 8.904 -4.218 1.00 88.81 116 ILE A C 1
ATOM 910 O O . ILE A 1 116 ? -4.487 8.304 -3.300 1.00 88.81 116 ILE A O 1
ATOM 914 N N . GLU A 1 117 ? -3.919 10.234 -4.284 1.00 88.75 117 GLU A N 1
ATOM 915 C CA . GLU A 1 117 ? -4.504 11.068 -3.240 1.00 88.75 117 GLU A CA 1
ATOM 916 C C . GLU A 1 117 ? -6.035 11.026 -3.252 1.00 88.75 117 GLU A C 1
ATOM 918 O O . GLU A 1 117 ? -6.642 10.872 -2.191 1.00 88.75 117 GLU A O 1
ATOM 923 N N . SER A 1 118 ? -6.654 11.126 -4.436 1.00 88.50 118 SER A N 1
ATOM 924 C CA . SER A 1 118 ? -8.112 11.014 -4.570 1.00 88.50 118 SER A CA 1
ATOM 925 C C . SER A 1 118 ? -8.584 9.649 -4.093 1.00 88.50 118 SER A C 1
ATOM 927 O O . SER A 1 118 ? -9.482 9.560 -3.263 1.00 88.50 118 SER A O 1
ATOM 929 N N . TRP A 1 119 ? -7.906 8.588 -4.526 1.00 86.06 119 TRP A N 1
ATOM 930 C CA . TRP A 1 119 ? -8.266 7.220 -4.184 1.00 86.06 119 TRP A CA 1
ATOM 931 C C . TRP A 1 119 ? -8.195 6.952 -2.672 1.00 86.06 119 TRP A C 1
ATOM 933 O O . TRP A 1 119 ? -9.094 6.332 -2.104 1.00 86.06 119 TRP A O 1
ATOM 943 N N . MET A 1 120 ? -7.183 7.488 -1.982 1.00 87.94 120 MET A N 1
ATOM 944 C CA . MET A 1 120 ? -7.077 7.380 -0.520 1.00 87.94 120 MET A CA 1
ATOM 945 C C . MET 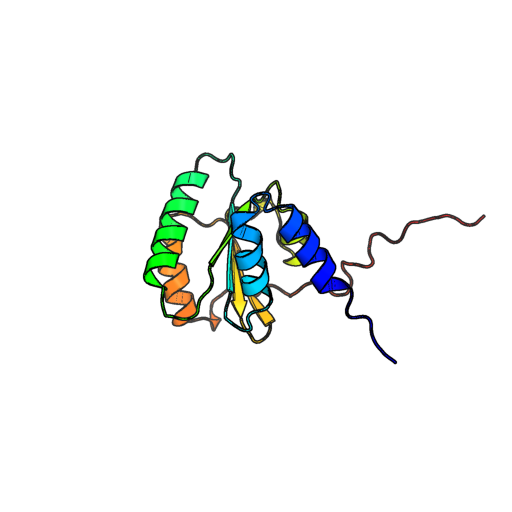A 1 120 ? -8.162 8.168 0.230 1.00 87.94 120 MET A C 1
ATOM 947 O O . MET A 1 120 ? -8.638 7.715 1.277 1.00 87.94 120 MET A O 1
ATOM 951 N N . LYS A 1 121 ? -8.573 9.334 -0.284 1.00 86.44 121 LYS A N 1
ATOM 952 C CA . LYS A 1 121 ? -9.699 10.107 0.271 1.00 86.44 121 LYS A CA 1
ATOM 953 C C . LYS A 1 121 ? -11.019 9.372 0.054 1.00 86.44 121 LYS A C 1
ATOM 955 O O . LYS A 1 121 ? -11.790 9.202 1.000 1.00 86.44 121 LYS A O 1
ATOM 960 N N . ASP A 1 122 ? -11.228 8.863 -1.155 1.00 85.19 122 ASP A N 1
ATOM 961 C CA . ASP A 1 122 ? -12.415 8.103 -1.529 1.00 85.19 122 ASP A CA 1
ATOM 962 C C . ASP A 1 122 ? -12.557 6.826 -0.707 1.00 85.19 122 ASP A C 1
ATOM 964 O O . ASP A 1 122 ? -13.665 6.494 -0.305 1.00 85.19 122 ASP A O 1
ATOM 968 N N . PHE A 1 123 ? -11.460 6.144 -0.367 1.00 83.06 123 PHE A N 1
ATOM 969 C CA . PHE A 1 123 ? -11.526 4.932 0.451 1.00 83.06 123 PHE A CA 1
ATOM 970 C C . PHE A 1 123 ? -12.121 5.209 1.835 1.00 83.06 123 PHE A C 1
ATOM 972 O O . PHE A 1 123 ? -12.908 4.415 2.352 1.00 83.06 123 PHE A O 1
ATOM 979 N N . LYS A 1 124 ? -11.775 6.352 2.437 1.00 75.75 124 LYS A N 1
ATOM 980 C CA . LYS A 1 124 ? -12.343 6.752 3.727 1.00 75.75 124 LYS A CA 1
ATOM 981 C C . LYS A 1 124 ? -13.817 7.135 3.631 1.00 75.75 124 LYS A C 1
ATOM 983 O O . LYS A 1 124 ? -14.548 6.888 4.584 1.00 75.75 124 LYS A O 1
ATOM 988 N N . GLY A 1 125 ? -14.234 7.739 2.519 1.00 69.50 125 GLY A N 1
ATOM 989 C CA . GLY A 1 125 ? -15.598 8.243 2.344 1.00 69.50 125 GLY A CA 1
ATOM 990 C C . GLY A 1 125 ? -16.591 7.250 1.731 1.00 69.50 125 GLY A C 1
ATOM 991 O O . GLY A 1 125 ? -17.773 7.331 2.036 1.00 69.50 125 GLY A O 1
ATOM 992 N N . ARG A 1 126 ? -16.133 6.348 0.852 1.00 72.25 126 ARG A N 1
ATOM 993 C CA . ARG A 1 126 ? -16.957 5.550 -0.081 1.00 72.25 126 ARG A CA 1
ATOM 994 C C . ARG A 1 126 ? -16.369 4.155 -0.337 1.00 72.25 126 ARG A C 1
ATOM 996 O O . ARG A 1 126 ? -16.212 3.717 -1.479 1.00 72.25 126 ARG A O 1
ATOM 1003 N N . LYS A 1 127 ? -15.992 3.453 0.735 1.00 67.62 127 LYS A N 1
ATOM 1004 C CA . LYS A 1 127 ? -15.329 2.129 0.707 1.00 67.62 127 LYS A CA 1
ATOM 1005 C C . LYS A 1 127 ? -16.078 1.053 -0.098 1.00 67.62 127 LYS A C 1
ATOM 1007 O O . LYS A 1 127 ? -15.473 0.091 -0.560 1.00 67.62 127 LYS A O 1
ATOM 1012 N N . GLU A 1 128 ? -17.389 1.183 -0.251 1.00 65.44 128 GLU A N 1
ATOM 1013 C CA . GLU A 1 128 ? -18.269 0.261 -0.971 1.00 65.44 128 GLU A CA 1
ATOM 1014 C C . GLU A 1 128 ? -18.025 0.216 -2.486 1.00 65.44 128 GLU A C 1
ATOM 1016 O O . GLU A 1 128 ? -18.291 -0.818 -3.095 1.00 65.44 128 GLU A O 1
ATOM 1021 N N . ASN A 1 129 ? -17.439 1.269 -3.065 1.00 65.62 129 ASN A N 1
ATOM 1022 C CA . ASN A 1 129 ? -17.190 1.384 -4.509 1.00 65.62 129 ASN A CA 1
ATOM 1023 C C . ASN A 1 129 ? -15.848 0.787 -4.955 1.00 65.62 129 ASN A C 1
ATOM 1025 O O . ASN A 1 129 ? -15.475 0.867 -6.123 1.00 65.62 129 ASN A O 1
ATOM 1029 N N . PHE A 1 130 ? -15.087 0.220 -4.022 1.00 74.31 130 PHE A N 1
ATOM 1030 C CA . PHE A 1 130 ? -13.739 -0.257 -4.284 1.00 74.31 130 PHE A CA 1
ATOM 1031 C C . PHE A 1 130 ? -13.758 -1.719 -4.725 1.00 74.31 130 PHE A C 1
ATOM 1033 O O . PHE A 1 130 ? -14.493 -2.541 -4.169 1.00 74.31 130 PHE A O 1
ATOM 1040 N N . GLN A 1 131 ? -12.892 -2.063 -5.685 1.00 77.88 131 GLN A N 1
ATOM 1041 C CA . GLN A 1 131 ? -12.708 -3.442 -6.123 1.00 77.88 131 GLN A CA 1
ATOM 1042 C C . GLN A 1 131 ? -12.233 -4.292 -4.941 1.00 77.88 131 GLN A C 1
ATOM 1044 O O . GLN A 1 131 ? -11.095 -4.174 -4.481 1.00 77.88 131 GLN A O 1
ATOM 1049 N N . LYS A 1 132 ? -13.116 -5.161 -4.448 1.00 79.94 132 LYS A N 1
ATOM 1050 C CA . LYS A 1 132 ? -12.778 -6.143 -3.420 1.00 79.94 132 LYS A CA 1
ATOM 1051 C C . LYS A 1 132 ? -12.026 -7.293 -4.069 1.00 79.94 132 LYS A C 1
ATOM 1053 O O . LYS A 1 132 ? -12.527 -7.900 -5.014 1.00 79.94 132 LYS A O 1
ATOM 1058 N N . ILE A 1 133 ? -10.860 -7.620 -3.532 1.00 78.44 133 ILE A N 1
ATOM 1059 C CA . ILE A 1 133 ? -10.139 -8.834 -3.918 1.00 78.44 133 ILE A CA 1
ATOM 1060 C C . ILE A 1 133 ? -10.437 -9.930 -2.907 1.00 78.44 133 ILE A C 1
ATOM 1062 O O . ILE A 1 133 ? -10.512 -9.681 -1.698 1.00 78.44 133 ILE A O 1
ATOM 1066 N N . LYS A 1 134 ? -10.635 -11.155 -3.400 1.00 65.25 134 LYS A N 1
ATOM 1067 C CA . LYS A 1 134 ? -10.703 -12.317 -2.517 1.00 65.25 134 LYS A CA 1
ATOM 1068 C C . LYS A 1 134 ? -9.350 -12.407 -1.803 1.00 65.25 134 LYS A C 1
ATOM 1070 O O . LYS A 1 134 ? -8.304 -12.292 -2.436 1.00 65.25 134 LYS A O 1
ATOM 1075 N N . GLY A 1 135 ? -9.370 -12.561 -0.475 1.00 56.44 135 GLY A N 1
ATOM 1076 C CA . GLY A 1 135 ? -8.176 -12.984 0.263 1.00 56.44 135 GLY A CA 1
ATOM 1077 C C . GLY A 1 135 ? -7.642 -14.302 -0.311 1.00 56.44 135 GLY A C 1
ATOM 1078 O O . GLY A 1 135 ? -8.345 -14.900 -1.128 1.00 56.44 135 GLY A O 1
ATOM 1079 N N . PRO A 1 136 ? -6.428 -14.748 0.072 1.00 51.84 136 PRO A N 1
ATOM 1080 C CA . PRO A 1 136 ? -5.823 -15.937 -0.519 1.00 51.84 136 PRO A CA 1
ATOM 1081 C C . PRO A 1 136 ? -6.872 -17.040 -0.619 1.00 51.84 136 PRO A C 1
ATOM 1083 O O . PRO A 1 136 ? -7.520 -17.382 0.373 1.00 51.84 136 PRO A O 1
ATOM 1086 N N . ASN A 1 137 ? -7.089 -17.535 -1.837 1.00 40.59 137 ASN A N 1
ATOM 1087 C CA . ASN A 1 137 ? -7.814 -18.775 -2.013 1.00 40.59 137 ASN A CA 1
ATOM 1088 C C . ASN A 1 137 ? -7.073 -19.802 -1.151 1.00 40.59 137 ASN A C 1
ATOM 1090 O O . ASN A 1 137 ? -5.906 -20.086 -1.419 1.00 40.59 137 ASN A O 1
ATOM 1094 N N . ALA A 1 138 ? -7.720 -20.333 -0.114 1.00 39.84 138 ALA A N 1
ATOM 1095 C CA . ALA A 1 138 ? -7.138 -21.378 0.723 1.00 39.84 138 ALA A CA 1
ATOM 1096 C C . ALA A 1 138 ? -6.677 -22.599 -0.110 1.00 39.84 138 ALA A C 1
ATOM 1098 O O . ALA A 1 138 ? -5.787 -23.323 0.322 1.00 39.84 138 ALA A O 1
ATOM 1099 N N . ASN A 1 139 ? -7.194 -22.761 -1.337 1.00 37.41 139 ASN A N 1
ATOM 1100 C CA . ASN A 1 139 ? -6.818 -23.795 -2.305 1.00 37.41 139 ASN A CA 1
ATOM 1101 C C . ASN A 1 139 ? -5.705 -23.382 -3.293 1.00 37.41 139 ASN A C 1
ATOM 1103 O O . ASN A 1 139 ? -5.343 -24.176 -4.152 1.00 37.41 139 ASN A O 1
ATOM 1107 N N . SER A 1 140 ? -5.148 -22.166 -3.232 1.00 38.66 140 SER A N 1
ATOM 1108 C CA . SER A 1 140 ? -3.995 -21.801 -4.083 1.00 38.66 140 SER A CA 1
ATOM 1109 C C . SER A 1 140 ? -2.660 -22.281 -3.506 1.00 38.66 140 SER A C 1
ATOM 1111 O O . SER A 1 140 ? -1.655 -22.276 -4.208 1.00 3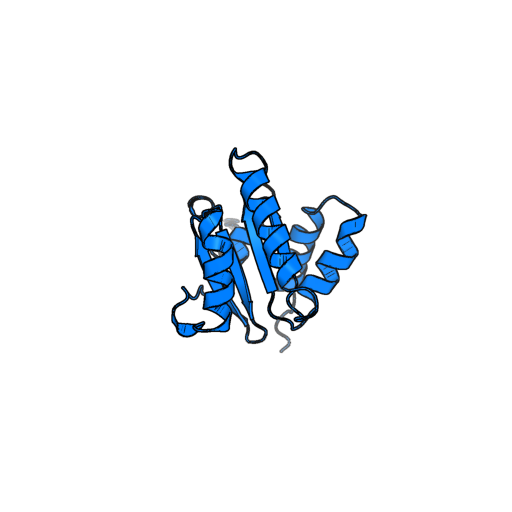8.66 140 SER A O 1
ATOM 1113 N N . LEU A 1 141 ? -2.639 -22.707 -2.238 1.00 41.56 141 LEU A N 1
ATOM 1114 C CA . LEU A 1 141 ? -1.456 -23.272 -1.579 1.00 41.56 141 LEU A CA 1
ATOM 1115 C C . LEU A 1 141 ? -1.338 -24.795 -1.762 1.00 41.56 141 LEU A C 1
ATOM 1117 O O . LEU A 1 141 ? -0.366 -25.385 -1.304 1.00 41.56 141 LEU A O 1
ATOM 1121 N N . THR A 1 142 ? -2.301 -25.434 -2.435 1.00 39.66 142 THR A N 1
ATOM 1122 C CA . THR A 1 142 ? -2.301 -26.882 -2.705 1.00 39.66 142 THR A CA 1
ATOM 1123 C C . THR A 1 142 ? -1.882 -27.244 -4.134 1.00 39.66 142 THR A C 1
ATOM 1125 O O . THR A 1 142 ? -1.791 -28.425 -4.444 1.00 39.66 142 THR A O 1
ATOM 1128 N N . ALA A 1 143 ? -1.595 -26.275 -5.011 1.00 38.56 143 ALA A N 1
ATOM 1129 C CA . ALA A 1 143 ? -1.356 -26.540 -6.437 1.00 38.56 143 ALA A CA 1
ATOM 1130 C C . ALA A 1 143 ? 0.120 -26.751 -6.843 1.00 38.56 143 ALA A C 1
ATOM 1132 O O . ALA A 1 143 ? 0.411 -26.866 -8.025 1.00 38.56 143 ALA A O 1
ATOM 1133 N N . HIS A 1 144 ? 1.044 -26.863 -5.886 1.00 37.94 144 HIS A N 1
ATOM 1134 C CA . HIS A 1 144 ? 2.358 -27.479 -6.124 1.00 37.94 144 HIS A CA 1
ATOM 1135 C C . HIS A 1 144 ? 2.532 -28.696 -5.206 1.00 37.94 144 HIS A C 1
ATOM 1137 O O . HIS A 1 144 ? 3.509 -28.834 -4.473 1.00 37.94 144 HIS A O 1
ATOM 1143 N N . GLY A 1 145 ? 1.530 -29.578 -5.224 1.00 37.16 145 GLY A N 1
ATOM 1144 C CA . GLY A 1 145 ? 1.712 -30.968 -4.834 1.00 37.16 145 GLY A CA 1
ATOM 1145 C C . GLY A 1 145 ? 2.561 -31.636 -5.904 1.00 37.16 145 GLY A C 1
ATOM 1146 O O . GLY A 1 145 ? 2.125 -31.810 -7.034 1.00 37.16 145 GLY A O 1
ATOM 1147 N N . THR A 1 146 ? 3.801 -31.931 -5.547 1.00 37.25 146 THR A N 1
ATOM 1148 C CA . THR A 1 146 ? 4.726 -32.760 -6.308 1.00 37.25 146 THR A CA 1
ATOM 1149 C C . THR A 1 146 ? 4.037 -34.024 -6.820 1.00 37.25 146 THR A C 1
ATOM 1151 O O . THR A 1 146 ? 3.616 -34.863 -6.022 1.00 37.25 146 THR A O 1
ATOM 1154 N N . GLU A 1 147 ? 3.978 -34.181 -8.138 1.00 36.91 147 GLU A N 1
ATOM 1155 C CA . GLU A 1 147 ? 3.775 -35.471 -8.787 1.00 36.91 147 GLU A CA 1
ATOM 1156 C C . GLU A 1 147 ? 5.071 -36.281 -8.608 1.00 36.91 147 GLU A C 1
ATOM 1158 O O . GLU A 1 147 ? 5.957 -36.285 -9.457 1.00 36.91 147 GLU A O 1
ATOM 1163 N N . TYR A 1 148 ? 5.234 -36.904 -7.438 1.00 30.14 148 TYR A N 1
ATOM 1164 C CA . TYR A 1 148 ? 6.131 -38.048 -7.311 1.00 30.14 148 TYR A CA 1
ATOM 1165 C C . TYR A 1 148 ? 5.306 -39.281 -7.652 1.00 30.14 148 TYR A C 1
ATOM 1167 O O . TYR A 1 148 ? 4.568 -39.807 -6.819 1.00 30.14 148 TYR A O 1
ATOM 1175 N N . ASN A 1 149 ? 5.416 -39.687 -8.915 1.00 33.72 149 ASN A N 1
ATOM 1176 C CA . ASN A 1 149 ? 4.940 -40.968 -9.408 1.00 33.72 149 ASN A CA 1
ATOM 1177 C C . ASN A 1 149 ? 5.486 -42.091 -8.516 1.00 33.72 149 ASN A C 1
ATOM 1179 O O . ASN A 1 149 ? 6.697 -42.283 -8.420 1.00 33.72 149 ASN A O 1
ATOM 1183 N N . GLN A 1 150 ? 4.584 -42.815 -7.854 1.00 36.28 150 GLN A N 1
ATOM 1184 C CA . GLN A 1 150 ? 4.861 -44.164 -7.380 1.00 36.28 150 GLN A CA 1
ATOM 1185 C C . GLN A 1 150 ? 4.440 -45.122 -8.490 1.00 36.28 150 GLN A C 1
ATOM 1187 O O . GLN A 1 150 ? 3.251 -45.290 -8.767 1.00 36.28 150 GLN A O 1
ATOM 1192 N N . THR A 1 151 ? 5.421 -45.733 -9.139 1.00 36.31 151 THR A N 1
ATOM 1193 C CA . THR A 1 151 ? 5.285 -47.044 -9.776 1.00 36.31 151 THR A CA 1
ATOM 1194 C C . THR A 1 151 ? 6.545 -47.828 -9.466 1.00 36.31 151 THR A C 1
ATOM 1196 O O . THR A 1 151 ? 7.633 -47.214 -9.541 1.00 36.31 151 THR A O 1
#

Foldseek 3Di:
DDPDPPPPVVLLVLQLVLVPDPVCNVVSVCQVVDLAWEKEWEAACPDPCNVLQVVLQVVLVVVCPPVRYYYYYDYCVSNVSVCLQQPHDSQQPRKMWIAHSVRWIFIDGPDDSVCSNVVVVCCVVPVVPTDTGDGNPPCVVVVPPDPPDDD

Secondary structure (DSSP, 8-state):
----TTHHHHHHHHHHHHS--GGGHHHHHHHHHS-S-EEEEEE-TTSTTHHHHHHHHHHHHHHTTTTT--EEEEESGGGHHHHHHHT--GGG-SEEEEE-TTS-EEEE-S--TTHHHHHHHHHHH-GGGSEEEPP--TTTTSTT-------

Sequence (151 aa):
TGLQWRSSREVYQRVKHSTCHPLNRPYVASFFDSSATKVMMFVNFTGESAESLKSKFRKVATSYKGQGLPFLVGDAEGGKGALEYFGVQESQVPLVIIQTPDNKKYLKANVVVEEIESWMKDFKGRKENFQKIKGPNANSLTAHGTEYNQT

Radius of gyration: 16.61 Å; chains: 1; bounding box: 36×61×31 Å

InterPro domains:
  IPR036249 Thioredoxin-like superfamily [SSF52833] (20-127)

Organism: Brassica campestris (NCBI:txid3711)